Protein AF-A0A168NDE2-F1 (afdb_monomer_lite)

Organism: NCBI:txid253703

Structure (mmCIF, N/CA/C/O backbone):
data_AF-A0A168NDE2-F1
#
_entry.id   AF-A0A168NDE2-F1
#
loop_
_atom_site.group_PDB
_atom_site.id
_atom_site.type_symbol
_atom_site.label_atom_id
_atom_site.label_alt_id
_atom_site.label_comp_id
_atom_site.label_asym_id
_atom_site.label_entity_id
_atom_site.label_seq_id
_atom_site.pdbx_PDB_ins_code
_atom_site.Cartn_x
_atom_site.Cartn_y
_atom_site.Cartn_z
_atom_site.occupancy
_atom_site.B_iso_or_equiv
_atom_site.auth_seq_id
_atom_site.auth_comp_id
_atom_site.auth_asym_id
_atom_site.auth_atom_id
_atom_site.pdbx_PDB_model_num
ATOM 1 N N . MET A 1 1 ? -6.618 23.677 9.334 1.00 47.38 1 MET A N 1
ATOM 2 C CA . MET A 1 1 ? -7.329 22.683 8.491 1.00 47.38 1 MET A CA 1
ATOM 3 C C . MET A 1 1 ? -6.560 21.376 8.285 1.00 47.38 1 MET A C 1
ATOM 5 O O . MET A 1 1 ? -7.168 20.324 8.417 1.00 47.38 1 MET A O 1
ATOM 9 N N . ILE A 1 2 ? -5.243 21.414 8.044 1.00 49.94 2 ILE A N 1
ATOM 10 C CA . ILE A 1 2 ? -4.401 20.228 7.768 1.00 49.94 2 ILE A CA 1
ATOM 11 C C . ILE A 1 2 ? -4.420 19.177 8.899 1.00 49.94 2 ILE A C 1
ATOM 13 O O . ILE A 1 2 ? -4.528 17.982 8.633 1.00 49.94 2 ILE A O 1
ATOM 17 N N . LYS A 1 3 ? -4.432 19.609 10.172 1.00 50.34 3 LYS A N 1
ATOM 18 C CA . LYS A 1 3 ? -4.477 18.698 11.334 1.00 50.34 3 LYS A CA 1
ATOM 19 C C . LYS A 1 3 ? -5.675 17.737 11.326 1.00 50.34 3 LYS A C 1
ATOM 21 O O . LYS A 1 3 ? -5.515 16.606 11.752 1.00 50.34 3 LYS A O 1
ATOM 26 N N . LYS A 1 4 ? -6.843 18.148 10.812 1.00 49.00 4 LYS A N 1
ATOM 27 C CA . LYS A 1 4 ? -8.073 17.328 10.822 1.00 49.00 4 LYS A CA 1
ATOM 28 C C . LYS A 1 4 ? -8.023 16.164 9.819 1.00 49.00 4 LYS A C 1
ATOM 30 O O . LYS A 1 4 ? -8.690 15.157 10.023 1.00 49.00 4 LYS A O 1
ATOM 35 N N . TYR A 1 5 ? -7.230 16.300 8.754 1.00 49.66 5 TYR A N 1
ATOM 36 C CA . TYR A 1 5 ? -7.003 15.234 7.773 1.00 49.66 5 TYR A CA 1
ATOM 37 C C . TYR A 1 5 ? -5.871 14.293 8.202 1.00 49.66 5 TYR A C 1
ATOM 39 O O . TYR A 1 5 ? -5.966 13.092 7.972 1.00 49.66 5 TYR A O 1
ATOM 47 N N . LEU A 1 6 ? -4.856 14.814 8.903 1.00 49.75 6 LEU A N 1
ATOM 48 C CA . LEU A 1 6 ? -3.775 14.007 9.483 1.00 49.75 6 LEU A CA 1
ATOM 49 C C . LEU A 1 6 ? -4.241 13.099 10.631 1.00 49.75 6 LEU A C 1
ATOM 51 O O . LEU A 1 6 ? -3.625 12.066 10.865 1.00 49.75 6 LEU A O 1
ATOM 55 N N . THR A 1 7 ? -5.317 13.454 11.340 1.00 53.69 7 THR A N 1
ATOM 56 C CA . THR A 1 7 ? -5.808 12.690 12.500 1.00 53.69 7 THR A CA 1
ATOM 57 C C . THR A 1 7 ? -6.869 11.640 12.173 1.00 53.69 7 THR A C 1
ATOM 59 O O . THR A 1 7 ? -7.266 10.896 13.066 1.00 53.69 7 THR A O 1
ATOM 62 N N . LYS A 1 8 ? -7.350 11.552 10.924 1.00 72.88 8 LYS A N 1
ATOM 63 C CA . LYS A 1 8 ? -8.393 10.579 10.545 1.00 72.88 8 LYS A CA 1
ATOM 64 C C . LYS A 1 8 ? -7.836 9.167 10.330 1.00 72.88 8 LYS A C 1
ATOM 66 O O . LYS A 1 8 ? -8.573 8.193 10.465 1.00 72.88 8 LYS A O 1
ATOM 71 N N . TYR A 1 9 ? -6.550 9.056 10.006 1.00 79.50 9 TYR A N 1
ATOM 72 C CA . TYR A 1 9 ? -5.900 7.784 9.712 1.00 79.50 9 TYR A CA 1
ATOM 73 C C . TYR A 1 9 ? -4.784 7.465 10.713 1.00 79.50 9 TYR A C 1
ATOM 75 O O . TYR A 1 9 ? -4.155 8.385 11.240 1.00 79.50 9 TYR A O 1
ATOM 83 N N . PRO A 1 10 ? -4.520 6.172 10.986 1.00 88.12 10 PRO A N 1
ATOM 84 C CA . PRO A 1 10 ? -3.425 5.767 11.858 1.00 88.12 10 PRO A CA 1
ATOM 85 C C . PRO A 1 10 ? -2.085 6.316 11.364 1.00 88.12 10 PRO A C 1
ATOM 87 O O . PRO A 1 10 ? -1.815 6.289 10.164 1.00 88.12 10 PRO A O 1
ATOM 90 N N . LEU A 1 11 ? -1.220 6.737 12.291 1.00 88.75 11 LEU A N 1
ATOM 91 C CA . LEU A 1 11 ? 0.075 7.345 11.967 1.00 88.75 11 LEU A CA 1
ATOM 92 C C . LEU A 1 11 ? 0.922 6.464 11.031 1.00 88.75 11 LEU A C 1
ATOM 94 O O . LEU A 1 11 ? 1.495 6.963 10.068 1.00 88.75 11 LEU A O 1
ATOM 98 N N . TRP A 1 12 ? 0.939 5.146 11.267 1.00 91.75 12 TRP A N 1
ATOM 99 C CA . TRP A 1 12 ? 1.674 4.186 10.436 1.00 91.75 12 TRP A CA 1
ATOM 100 C C . TRP A 1 12 ? 1.202 4.188 8.973 1.00 91.75 12 TRP A C 1
ATOM 102 O O . TRP A 1 12 ? 2.024 4.139 8.062 1.00 91.75 12 TRP A O 1
ATOM 112 N N . PHE A 1 13 ? -0.108 4.302 8.732 1.00 92.50 13 PHE A N 1
ATOM 113 C CA . PHE A 1 13 ? -0.661 4.343 7.379 1.00 92.50 13 PHE A CA 1
ATOM 114 C C . PHE A 1 13 ? -0.325 5.667 6.697 1.00 92.50 13 PHE A C 1
ATOM 116 O O . PHE A 1 13 ? 0.057 5.682 5.532 1.00 92.50 13 PHE A O 1
ATOM 123 N N . THR A 1 14 ? -0.415 6.775 7.434 1.00 90.81 14 THR A N 1
ATOM 124 C CA . THR A 1 14 ? -0.044 8.102 6.932 1.00 90.81 14 THR A CA 1
ATOM 125 C C . THR A 1 14 ? 1.426 8.151 6.513 1.00 90.81 14 THR A C 1
ATOM 127 O O . THR A 1 14 ? 1.740 8.733 5.479 1.00 90.81 14 THR A O 1
ATOM 130 N N . ILE A 1 15 ? 2.321 7.498 7.264 1.00 93.38 15 ILE A N 1
ATOM 131 C CA . ILE A 1 15 ? 3.741 7.377 6.906 1.00 93.38 15 ILE A CA 1
ATOM 132 C C . ILE A 1 15 ? 3.908 6.605 5.591 1.00 93.38 15 ILE A C 1
ATOM 134 O O . ILE A 1 15 ? 4.589 7.092 4.691 1.00 93.38 15 ILE A O 1
ATOM 138 N N . ILE A 1 16 ? 3.254 5.446 5.446 1.00 93.69 16 ILE A N 1
ATOM 139 C CA . ILE A 1 16 ? 3.298 4.656 4.202 1.00 93.69 16 ILE A CA 1
ATOM 140 C C . ILE A 1 16 ? 2.762 5.473 3.023 1.00 93.69 16 ILE A C 1
ATOM 142 O O . ILE A 1 16 ? 3.397 5.529 1.973 1.00 93.69 16 ILE A O 1
ATOM 146 N N . TRP A 1 17 ? 1.619 6.138 3.200 1.00 93.25 17 TRP A N 1
ATOM 147 C CA . TRP A 1 17 ? 1.008 6.968 2.165 1.00 93.25 17 TRP A CA 1
ATOM 148 C C . TRP A 1 17 ? 1.947 8.095 1.721 1.00 93.25 17 TRP A C 1
ATOM 150 O O . TRP A 1 17 ? 2.189 8.244 0.526 1.00 93.25 17 TRP A O 1
ATOM 160 N N . MET A 1 18 ? 2.537 8.833 2.668 1.00 93.12 18 MET A N 1
ATOM 161 C CA . MET A 1 18 ? 3.503 9.896 2.366 1.00 93.12 18 MET A CA 1
ATOM 162 C C . MET A 1 18 ? 4.708 9.355 1.593 1.00 93.12 18 MET A C 1
ATOM 164 O O . MET A 1 18 ? 5.127 9.963 0.613 1.00 93.12 18 MET A O 1
ATOM 168 N N . LEU A 1 19 ? 5.240 8.198 1.993 1.00 94.50 19 LEU A N 1
ATOM 169 C CA . LEU A 1 19 ? 6.393 7.580 1.340 1.00 94.50 19 LEU A CA 1
ATOM 170 C C . LEU A 1 19 ? 6.077 7.174 -0.106 1.00 94.50 19 LEU A C 1
ATOM 172 O O . LEU A 1 19 ? 6.866 7.459 -1.008 1.00 94.50 19 LEU A O 1
ATOM 176 N N . VAL A 1 20 ? 4.908 6.574 -0.354 1.00 93.94 20 VAL A N 1
ATOM 177 C CA . VAL A 1 20 ? 4.466 6.209 -1.712 1.00 93.94 20 VAL A CA 1
ATOM 178 C C . VAL A 1 20 ? 4.253 7.455 -2.574 1.00 93.94 20 VAL A C 1
ATOM 180 O O . VAL A 1 20 ? 4.717 7.489 -3.710 1.00 93.94 20 VAL A O 1
ATOM 183 N N . VAL A 1 21 ? 3.628 8.506 -2.033 1.00 92.88 21 VAL A N 1
ATOM 184 C CA . VAL A 1 21 ? 3.421 9.773 -2.755 1.00 92.88 21 VAL A CA 1
ATOM 185 C C . VAL A 1 21 ? 4.750 10.423 -3.131 1.00 92.88 21 VAL A C 1
ATOM 187 O O . VAL A 1 21 ? 4.936 10.799 -4.286 1.00 92.88 21 VAL A O 1
ATOM 190 N N . VAL A 1 22 ? 5.697 10.514 -2.193 1.00 94.25 22 VAL A N 1
ATOM 191 C CA . VAL A 1 22 ? 7.040 11.049 -2.468 1.00 94.25 22 VAL A CA 1
ATOM 192 C C . VAL A 1 22 ? 7.744 10.211 -3.533 1.00 94.25 22 VAL A C 1
ATOM 194 O O . VAL A 1 22 ? 8.307 10.766 -4.472 1.00 94.25 22 VAL A O 1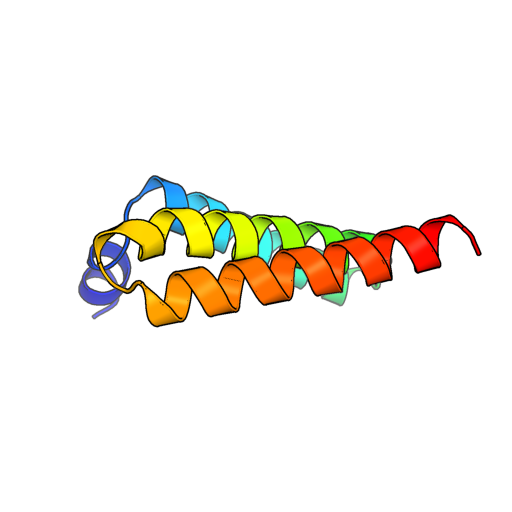
ATOM 197 N N . THR A 1 23 ? 7.656 8.882 -3.440 1.00 92.81 23 THR A N 1
ATOM 198 C CA . THR A 1 23 ? 8.227 7.974 -4.444 1.00 92.81 23 THR A CA 1
ATOM 199 C C . THR A 1 23 ? 7.633 8.240 -5.827 1.00 92.81 23 THR A C 1
ATOM 201 O O . THR A 1 23 ? 8.374 8.318 -6.801 1.00 92.81 23 THR A O 1
ATOM 204 N N . TYR A 1 24 ? 6.318 8.442 -5.930 1.00 91.81 24 TYR A N 1
ATOM 205 C CA . TYR A 1 24 ? 5.652 8.719 -7.206 1.00 91.81 24 TYR A CA 1
ATOM 206 C C . TYR A 1 24 ? 6.053 10.058 -7.800 1.00 91.81 24 TYR A C 1
ATOM 208 O O . TYR A 1 24 ? 6.314 10.129 -8.996 1.00 91.81 24 TYR A O 1
ATOM 216 N N . ILE A 1 25 ? 6.142 11.102 -6.974 1.00 92.69 25 ILE A N 1
ATOM 217 C CA . ILE A 1 25 ? 6.618 12.413 -7.417 1.00 92.69 25 ILE A CA 1
ATOM 218 C C . ILE A 1 25 ? 8.033 12.275 -7.983 1.00 92.69 25 ILE A C 1
ATOM 220 O O . ILE A 1 25 ? 8.287 12.718 -9.099 1.00 92.69 25 ILE A O 1
ATOM 224 N N . THR A 1 26 ? 8.932 11.595 -7.267 1.00 91.19 26 THR A N 1
ATOM 225 C CA . THR A 1 26 ? 10.296 11.348 -7.744 1.00 91.19 26 THR A CA 1
ATOM 226 C C . THR A 1 26 ? 10.295 10.576 -9.057 1.00 91.19 26 THR A C 1
ATOM 228 O O . THR A 1 26 ? 10.979 10.984 -9.990 1.00 91.19 26 THR A O 1
ATOM 231 N N . VAL A 1 27 ? 9.505 9.503 -9.167 1.00 91.69 27 VAL A N 1
ATOM 232 C CA . VAL A 1 27 ? 9.425 8.678 -10.381 1.00 91.69 27 VAL A CA 1
ATOM 233 C C . VAL A 1 27 ? 8.944 9.487 -11.582 1.00 91.69 27 VAL A C 1
ATOM 235 O O . VAL A 1 27 ? 9.550 9.390 -12.645 1.00 91.69 27 VAL A O 1
ATOM 238 N N . ILE A 1 28 ? 7.926 10.333 -11.406 1.00 89.50 28 ILE A N 1
ATOM 239 C CA . ILE A 1 28 ? 7.422 11.222 -12.461 1.00 89.50 28 ILE A CA 1
ATOM 240 C C . ILE A 1 28 ? 8.501 12.230 -12.877 1.00 89.50 28 ILE A C 1
ATOM 242 O O . ILE A 1 28 ? 8.749 12.405 -14.066 1.00 89.50 28 ILE A O 1
ATOM 246 N N . LEU A 1 29 ? 9.176 12.866 -11.914 1.00 91.38 29 LEU A N 1
ATOM 247 C CA . LEU A 1 29 ? 10.203 13.879 -12.190 1.00 91.38 29 LEU A CA 1
ATOM 248 C C . LEU A 1 29 ? 11.455 13.310 -12.864 1.00 91.38 29 LEU A C 1
ATOM 250 O O . LEU A 1 29 ? 12.122 14.006 -13.622 1.00 91.38 29 LEU A O 1
ATOM 254 N N . THR A 1 30 ? 11.786 12.055 -12.575 1.00 90.00 30 THR A N 1
ATOM 255 C CA . THR A 1 30 ? 12.988 11.383 -13.090 1.00 90.00 30 THR A CA 1
ATOM 256 C C . THR A 1 30 ? 12.685 10.432 -14.246 1.00 90.00 30 THR A C 1
ATOM 258 O O . THR A 1 30 ? 13.590 9.750 -14.722 1.00 90.00 30 THR A O 1
ATOM 261 N N . ASN A 1 31 ? 11.426 10.392 -14.701 1.00 84.69 31 ASN A N 1
ATOM 262 C CA . ASN A 1 31 ? 10.927 9.506 -15.754 1.00 84.69 31 ASN A CA 1
ATOM 263 C C . ASN A 1 31 ? 11.323 8.030 -15.523 1.00 84.69 31 ASN A C 1
ATOM 265 O O . ASN A 1 31 ? 11.701 7.303 -16.442 1.00 84.69 31 ASN A O 1
ATOM 269 N N . GLN A 1 32 ? 11.307 7.620 -14.250 1.00 77.12 32 GLN A N 1
ATOM 270 C CA . GLN A 1 32 ? 11.711 6.289 -13.802 1.00 77.12 32 GLN A CA 1
ATOM 271 C C . GLN A 1 32 ? 10.652 5.232 -14.131 1.00 77.12 32 GLN A C 1
ATOM 273 O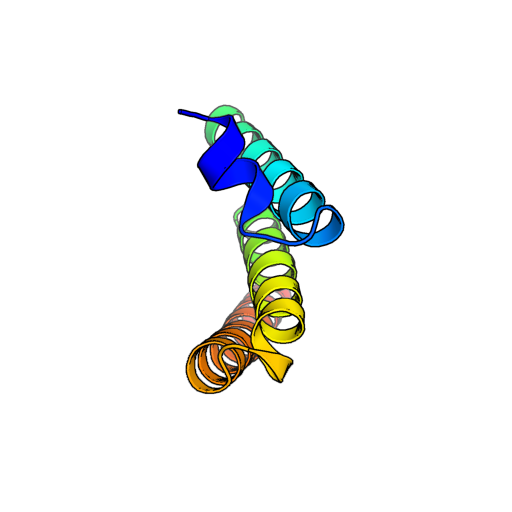 O . GLN A 1 32 ? 9.515 5.509 -14.508 1.00 77.12 32 GLN A O 1
ATOM 278 N N . ASN A 1 33 ? 11.060 3.979 -13.969 1.00 81.62 33 ASN A N 1
ATOM 279 C CA . ASN A 1 33 ? 10.372 2.822 -14.510 1.00 81.62 33 ASN A CA 1
ATOM 280 C C . ASN A 1 33 ? 9.003 2.545 -13.852 1.00 81.62 33 ASN A C 1
ATOM 282 O O . ASN A 1 33 ? 8.828 2.662 -12.635 1.00 81.62 33 ASN A O 1
ATOM 286 N N . ILE A 1 34 ? 8.055 2.069 -14.664 1.00 84.56 34 ILE A N 1
ATOM 287 C CA . ILE A 1 34 ? 6.676 1.738 -14.271 1.00 84.56 34 ILE A CA 1
ATOM 288 C C . ILE A 1 34 ? 6.600 0.671 -13.168 1.00 84.56 34 ILE A C 1
ATOM 290 O O . ILE A 1 34 ? 5.657 0.652 -12.377 1.00 84.56 34 ILE A O 1
ATOM 2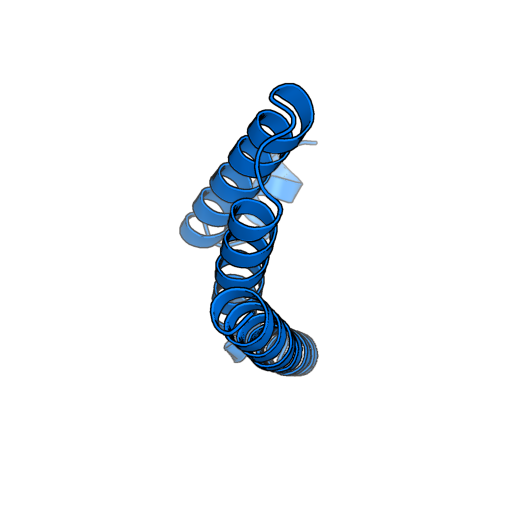94 N N . LEU A 1 35 ? 7.637 -0.164 -13.047 1.00 89.06 35 LEU A N 1
ATOM 295 C CA . LEU A 1 35 ? 7.790 -1.153 -11.977 1.00 89.06 35 LEU A CA 1
ATOM 296 C C . LEU A 1 35 ? 7.751 -0.531 -10.574 1.00 89.06 35 LEU A C 1
ATOM 298 O O . LEU A 1 35 ? 7.113 -1.079 -9.675 1.00 89.06 35 LEU A O 1
ATOM 302 N N . ILE A 1 36 ? 8.381 0.633 -10.387 1.00 89.75 36 ILE A N 1
ATOM 303 C CA . ILE A 1 36 ? 8.399 1.326 -9.091 1.00 89.75 36 ILE A CA 1
ATOM 304 C C . ILE A 1 36 ? 6.995 1.842 -8.757 1.00 89.75 36 ILE A C 1
ATOM 306 O O . ILE A 1 36 ? 6.553 1.760 -7.608 1.00 89.75 36 ILE A O 1
ATOM 310 N N . MET A 1 37 ? 6.251 2.306 -9.768 1.00 90.38 37 MET A N 1
ATOM 311 C CA . MET A 1 37 ? 4.866 2.737 -9.582 1.00 90.38 37 MET A CA 1
ATOM 312 C C . MET A 1 37 ? 3.980 1.569 -9.148 1.00 90.38 37 MET A C 1
ATOM 314 O O . MET A 1 37 ? 3.273 1.689 -8.147 1.00 90.38 37 MET A O 1
ATOM 318 N N . ILE A 1 38 ? 4.068 0.426 -9.837 1.00 92.31 38 ILE A N 1
ATOM 319 C CA . ILE A 1 38 ? 3.299 -0.783 -9.505 1.00 92.31 38 ILE A CA 1
ATOM 320 C C . ILE A 1 38 ? 3.635 -1.274 -8.089 1.00 92.31 38 ILE A C 1
ATOM 322 O O . ILE A 1 38 ? 2.727 -1.573 -7.312 1.00 92.31 38 ILE A O 1
ATOM 326 N N . GLY A 1 39 ? 4.918 -1.284 -7.714 1.00 93.19 39 GLY A N 1
ATOM 327 C CA . GLY A 1 39 ? 5.351 -1.619 -6.355 1.00 93.19 39 GLY A CA 1
ATOM 328 C C . GLY A 1 39 ? 4.732 -0.699 -5.297 1.00 93.19 39 GLY A C 1
ATOM 329 O O . GLY A 1 39 ? 4.184 -1.175 -4.302 1.00 93.19 39 GLY A O 1
ATOM 330 N N . GLY A 1 40 ? 4.732 0.615 -5.535 1.00 93.81 40 GLY A N 1
ATOM 331 C CA . GLY A 1 40 ? 4.080 1.574 -4.641 1.00 93.81 40 GLY A CA 1
ATOM 332 C C . GLY A 1 40 ? 2.562 1.379 -4.546 1.00 93.81 40 GLY A C 1
ATOM 333 O O . GLY A 1 40 ? 2.011 1.462 -3.448 1.00 93.81 40 GLY A O 1
ATOM 334 N N . VAL A 1 41 ? 1.896 1.043 -5.662 1.00 94.00 41 VAL A N 1
ATOM 335 C CA . VAL A 1 41 ? 0.446 0.778 -5.692 1.00 94.00 41 VAL A CA 1
ATOM 336 C C . VAL A 1 41 ? 0.139 -0.425 -4.797 1.00 94.00 41 VAL A C 1
ATOM 338 O O . VAL A 1 41 ? -0.782 -0.380 -3.980 1.00 94.00 41 VAL A O 1
ATOM 341 N N . LEU A 1 42 ? 0.937 -1.488 -4.923 1.00 96.62 42 LEU A N 1
ATOM 342 C CA . LEU A 1 42 ? 0.789 -2.715 -4.147 1.00 96.62 42 LEU A CA 1
ATOM 343 C C . LEU A 1 42 ? 0.940 -2.486 -2.649 1.00 96.62 42 LEU A C 1
ATOM 345 O O . LEU A 1 42 ? 0.100 -2.944 -1.870 1.00 96.62 42 LEU A O 1
ATOM 349 N N . VAL A 1 43 ? 1.977 -1.753 -2.242 1.00 96.56 43 VAL A N 1
ATOM 350 C CA . VAL A 1 43 ? 2.187 -1.395 -0.834 1.00 96.56 43 VAL A CA 1
ATOM 351 C C . VAL A 1 43 ? 0.998 -0.592 -0.312 1.00 96.56 43 VAL A C 1
ATOM 353 O O . VAL A 1 43 ? 0.476 -0.892 0.764 1.00 96.56 43 VAL A O 1
ATOM 356 N N . LEU A 1 44 ? 0.521 0.387 -1.085 1.00 96.19 44 LEU A N 1
ATOM 357 C CA . LEU A 1 44 ? -0.548 1.282 -0.659 1.00 96.19 44 LEU A CA 1
ATOM 358 C C . LEU A 1 44 ? -1.893 0.566 -0.501 1.00 96.19 44 LEU A C 1
ATOM 360 O O . LEU A 1 44 ? -2.549 0.732 0.528 1.00 96.19 44 LEU A O 1
ATOM 364 N N . TYR A 1 45 ? -2.301 -0.250 -1.477 1.00 96.44 45 TYR A N 1
ATOM 365 C CA . TYR A 1 45 ? -3.558 -0.999 -1.390 1.00 96.44 45 TYR A CA 1
ATOM 366 C C . TYR A 1 45 ? -3.511 -2.075 -0.311 1.00 96.44 45 TYR A C 1
ATOM 368 O O . TYR A 1 45 ? -4.485 -2.239 0.422 1.00 96.44 45 TYR A O 1
ATOM 376 N N . THR A 1 46 ? -2.367 -2.734 -0.126 1.00 97.00 46 THR A N 1
ATOM 377 C CA . THR A 1 46 ? -2.189 -3.704 0.960 1.00 97.00 46 THR A CA 1
ATOM 378 C C . THR A 1 46 ? -2.322 -3.020 2.321 1.00 97.00 46 THR A C 1
ATOM 380 O O . THR A 1 46 ? -3.124 -3.440 3.157 1.00 97.00 46 THR A O 1
ATOM 383 N N . ALA A 1 47 ? -1.611 -1.908 2.528 1.00 95.69 47 ALA A N 1
ATOM 384 C CA . ALA A 1 47 ? -1.700 -1.115 3.750 1.00 95.69 47 ALA A CA 1
ATOM 385 C C . ALA A 1 47 ? -3.122 -0.577 3.986 1.00 95.69 47 ALA A C 1
ATOM 387 O O . ALA A 1 47 ? -3.624 -0.623 5.110 1.00 95.69 47 ALA A O 1
ATOM 388 N N . ASN A 1 48 ? -3.806 -0.111 2.936 1.00 95.12 48 ASN A N 1
ATOM 389 C CA . ASN A 1 48 ? -5.176 0.381 3.053 1.00 95.12 48 ASN A CA 1
ATOM 390 C C . ASN A 1 48 ? -6.166 -0.747 3.374 1.00 95.12 48 ASN A C 1
ATOM 392 O O . ASN A 1 48 ? -7.058 -0.542 4.195 1.00 95.12 48 ASN A O 1
ATOM 396 N N . GLY A 1 49 ? -5.977 -1.939 2.801 1.00 95.44 49 GLY A N 1
ATOM 397 C CA . GLY A 1 49 ? -6.752 -3.136 3.120 1.00 95.44 49 GLY A CA 1
ATOM 398 C C . GLY A 1 49 ? -6.674 -3.481 4.606 1.00 95.44 49 GLY A C 1
ATOM 399 O O . GLY A 1 49 ? -7.702 -3.606 5.272 1.00 95.44 49 GLY A O 1
ATOM 400 N N . PHE A 1 50 ? -5.460 -3.526 5.162 1.00 95.38 50 PHE A N 1
ATOM 401 C CA . PHE A 1 50 ? -5.257 -3.773 6.593 1.00 95.38 50 PHE A CA 1
ATOM 402 C C . PHE A 1 50 ? -5.821 -2.661 7.481 1.00 95.38 50 PHE A C 1
ATOM 404 O O . PHE A 1 50 ? -6.477 -2.953 8.483 1.00 95.38 50 PHE A O 1
ATOM 411 N N . ARG A 1 51 ? -5.622 -1.390 7.108 1.00 94.06 51 ARG A N 1
ATOM 412 C CA . ARG A 1 51 ? -6.182 -0.240 7.833 1.00 94.06 51 ARG A CA 1
ATOM 413 C C . ARG A 1 51 ? -7.709 -0.307 7.896 1.00 94.06 51 ARG A C 1
ATOM 415 O O . ARG A 1 51 ? -8.290 -0.097 8.957 1.00 94.06 51 ARG A O 1
ATOM 422 N N . ALA A 1 52 ? -8.349 -0.571 6.761 1.00 94.19 52 ALA A N 1
ATOM 423 C CA . ALA A 1 52 ? -9.797 -0.544 6.607 1.00 94.19 52 ALA A CA 1
ATOM 424 C C . ALA A 1 52 ? -10.486 -1.818 7.122 1.00 94.19 52 ALA A C 1
ATOM 426 O O . ALA A 1 52 ? -11.699 -1.816 7.311 1.00 94.19 52 ALA A O 1
ATOM 427 N N . TRP A 1 53 ? -9.743 -2.901 7.383 1.00 93.69 53 TRP A N 1
ATOM 428 C CA . TRP A 1 53 ? -10.302 -4.223 7.689 1.00 93.69 53 TRP A CA 1
ATOM 429 C C . TRP A 1 53 ? -11.350 -4.222 8.805 1.00 93.69 53 TRP A C 1
ATOM 431 O O . TRP A 1 53 ? -12.355 -4.924 8.695 1.00 93.69 53 TRP A O 1
ATOM 441 N N . LYS A 1 54 ? -11.123 -3.451 9.876 1.00 87.56 54 LYS A N 1
ATOM 442 C CA . LYS A 1 54 ? -12.001 -3.418 11.057 1.00 87.56 54 LYS A CA 1
ATOM 443 C C . LYS A 1 54 ? -13.084 -2.336 11.004 1.00 87.56 54 LYS A C 1
ATOM 445 O O . LYS A 1 54 ? -14.099 -2.496 11.667 1.00 87.56 54 LYS A O 1
ATOM 450 N N . SER A 1 55 ? -12.875 -1.253 10.255 1.00 88.81 55 SER A N 1
ATOM 451 C CA . SER A 1 55 ? -13.766 -0.081 10.250 1.00 88.81 55 SER A CA 1
ATOM 452 C C . SER A 1 55 ? -14.600 0.055 8.977 1.00 88.81 55 SER A C 1
ATOM 454 O O . SER A 1 55 ? -15.698 0.594 9.016 1.00 88.81 55 SER A O 1
ATOM 456 N N . GLU A 1 56 ? -14.085 -0.411 7.840 1.00 92.00 56 GLU A N 1
ATOM 457 C CA . GLU A 1 56 ? -14.626 -0.163 6.503 1.00 92.00 56 GLU A CA 1
ATOM 458 C C . GLU A 1 56 ? -14.445 -1.422 5.636 1.00 92.00 56 GLU A C 1
ATOM 460 O O . GLU A 1 56 ? -13.649 -1.455 4.695 1.00 92.00 56 GLU A O 1
ATOM 465 N N . ARG A 1 57 ? -15.171 -2.501 5.967 1.00 92.94 57 ARG A N 1
ATOM 466 C CA . ARG A 1 57 ? -14.960 -3.834 5.369 1.00 92.94 57 ARG A CA 1
ATOM 467 C C . ARG A 1 57 ? -15.036 -3.837 3.838 1.00 92.94 57 ARG A C 1
ATOM 469 O O . ARG A 1 57 ? -14.187 -4.452 3.200 1.00 92.94 57 ARG A O 1
ATOM 476 N N . ASN A 1 58 ? -15.994 -3.118 3.251 1.00 95.00 58 ASN A N 1
ATOM 477 C CA . ASN A 1 58 ? -16.134 -3.023 1.794 1.00 95.00 58 ASN A CA 1
ATOM 478 C C . ASN A 1 58 ? -14.897 -2.382 1.150 1.00 95.00 58 ASN A C 1
ATOM 480 O O . ASN A 1 58 ? -14.373 -2.903 0.169 1.00 95.00 58 ASN A O 1
ATOM 484 N N . LEU A 1 59 ? -14.377 -1.301 1.742 1.00 93.00 59 LEU A N 1
ATOM 485 C CA . LEU A 1 59 ? -13.156 -0.645 1.271 1.00 93.00 59 LEU A CA 1
ATOM 486 C C . LEU A 1 59 ? -11.937 -1.570 1.401 1.00 93.00 59 LEU A C 1
ATOM 488 O O . LEU A 1 59 ? -11.079 -1.594 0.518 1.00 93.00 59 LEU A O 1
ATOM 492 N N . ALA A 1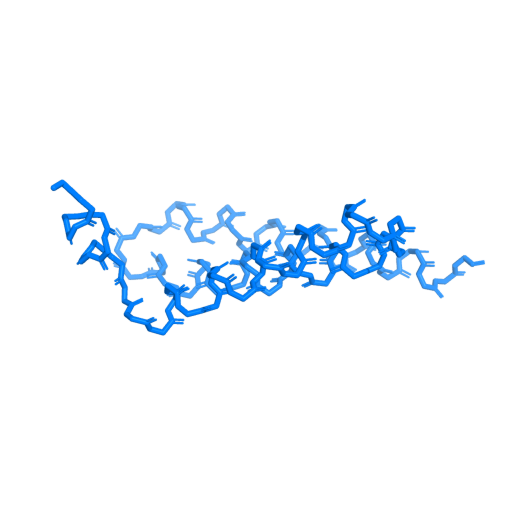 60 ? -11.867 -2.349 2.484 1.00 95.06 60 ALA A N 1
ATOM 493 C CA . ALA A 1 60 ? -10.792 -3.311 2.697 1.00 95.06 60 ALA A CA 1
ATOM 494 C C . ALA A 1 60 ? -10.785 -4.405 1.623 1.00 95.06 60 ALA A C 1
ATOM 496 O O . ALA A 1 60 ? -9.742 -4.680 1.037 1.00 95.06 60 ALA A O 1
ATOM 497 N N . ILE A 1 61 ? -11.956 -4.979 1.324 1.00 96.88 61 ILE A N 1
ATOM 498 C CA . ILE A 1 61 ? -12.119 -6.004 0.286 1.00 96.88 61 ILE A CA 1
ATOM 499 C C . ILE A 1 61 ? -11.703 -5.450 -1.077 1.00 96.88 61 ILE A C 1
ATOM 501 O O . ILE A 1 61 ? -10.882 -6.061 -1.754 1.00 96.88 61 ILE A O 1
ATOM 505 N N . VAL A 1 62 ? -12.203 -4.268 -1.451 1.00 96.56 62 VAL A N 1
ATOM 506 C CA . VAL A 1 62 ? -11.826 -3.607 -2.711 1.00 96.56 62 VAL A CA 1
ATOM 507 C C . VAL A 1 62 ? -10.314 -3.382 -2.782 1.00 96.56 62 VAL A C 1
ATOM 509 O O . VAL A 1 62 ? -9.699 -3.656 -3.809 1.00 96.56 62 VAL A O 1
ATOM 512 N N . SER A 1 63 ? -9.695 -2.953 -1.680 1.00 96.00 63 SER A N 1
ATOM 513 C CA . SER A 1 63 ? -8.243 -2.748 -1.627 1.00 96.00 63 SER A CA 1
ATOM 514 C C . SER A 1 63 ? -7.473 -4.054 -1.849 1.00 96.00 63 SER A C 1
ATOM 516 O O . SER A 1 63 ? -6.538 -4.073 -2.640 1.00 96.00 63 SER A O 1
ATOM 518 N N . PHE A 1 64 ? -7.889 -5.161 -1.227 1.00 97.69 64 PHE A N 1
ATOM 519 C CA . PHE A 1 64 ? -7.240 -6.458 -1.438 1.00 97.69 64 PHE A CA 1
ATOM 520 C C . PHE A 1 64 ? -7.445 -7.010 -2.851 1.00 97.69 64 PHE A C 1
ATOM 522 O O . PHE A 1 64 ? -6.513 -7.588 -3.409 1.00 97.69 64 PHE A O 1
ATOM 529 N N . ILE A 1 65 ? -8.614 -6.794 -3.462 1.00 97.62 65 ILE A N 1
ATOM 530 C CA . ILE A 1 65 ? -8.844 -7.14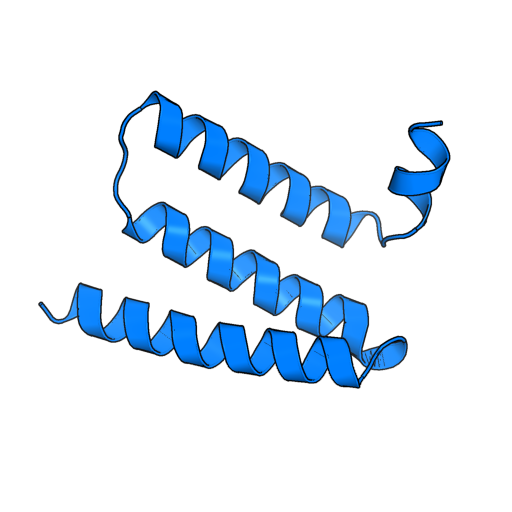2 -4.872 1.00 97.62 65 ILE A CA 1
ATOM 531 C C . ILE A 1 65 ? -7.843 -6.397 -5.759 1.00 97.62 65 ILE A C 1
ATOM 533 O O . ILE A 1 65 ? -7.182 -7.021 -6.589 1.00 97.62 65 ILE A O 1
ATOM 537 N N . PHE A 1 66 ? -7.670 -5.088 -5.550 1.00 96.56 66 PHE A N 1
ATOM 538 C CA . PHE A 1 66 ? -6.674 -4.324 -6.295 1.00 96.56 66 PHE A CA 1
ATOM 539 C C . PHE A 1 66 ? -5.255 -4.830 -6.049 1.00 96.56 66 PHE A C 1
ATOM 541 O O . PHE A 1 66 ? -4.516 -4.983 -7.018 1.00 96.56 66 PHE A O 1
ATOM 548 N N . THR A 1 67 ? -4.880 -5.165 -4.810 1.00 97.38 67 THR A N 1
ATOM 549 C CA . THR A 1 67 ? -3.578 -5.791 -4.536 1.00 97.38 67 THR A CA 1
ATOM 550 C C . THR A 1 67 ? -3.365 -7.027 -5.412 1.00 97.38 67 THR A C 1
ATOM 552 O O . THR A 1 67 ? -2.354 -7.110 -6.100 1.00 97.38 67 THR A O 1
ATOM 555 N N . VAL A 1 68 ? -4.328 -7.952 -5.467 1.00 97.75 68 VAL A N 1
ATOM 556 C CA . VAL A 1 68 ? -4.213 -9.173 -6.287 1.00 97.75 68 VAL A CA 1
ATOM 557 C C . VAL A 1 68 ? -4.076 -8.844 -7.777 1.00 97.75 68 VAL A C 1
ATOM 559 O O . VAL A 1 68 ? -3.204 -9.394 -8.452 1.00 97.75 68 VAL A O 1
ATOM 562 N N . VAL A 1 69 ? -4.891 -7.918 -8.292 1.00 96.69 69 VAL A N 1
ATOM 563 C CA . VAL A 1 69 ? -4.842 -7.496 -9.702 1.00 96.69 69 VAL A CA 1
ATOM 564 C C . VAL A 1 69 ? -3.481 -6.890 -10.049 1.00 96.69 69 VAL A C 1
ATOM 566 O O . VAL A 1 69 ? -2.859 -7.297 -11.030 1.00 96.69 69 VAL A O 1
ATOM 569 N N . PHE A 1 70 ? -2.973 -5.961 -9.237 1.00 95.38 70 PHE A N 1
ATOM 570 C CA . PHE A 1 70 ? -1.671 -5.339 -9.478 1.00 95.38 70 PHE A CA 1
ATOM 571 C C . PHE A 1 70 ? -0.508 -6.318 -9.287 1.00 95.38 70 PHE A C 1
ATOM 573 O O . PHE A 1 70 ? 0.491 -6.202 -9.994 1.00 95.38 70 PHE A O 1
ATOM 580 N N . SER A 1 71 ? -0.633 -7.319 -8.409 1.00 95.88 71 SER A N 1
ATOM 581 C CA . SER A 1 71 ? 0.377 -8.372 -8.256 1.00 95.88 71 SER A CA 1
ATOM 582 C C . SER A 1 71 ? 0.449 -9.235 -9.509 1.00 95.88 71 SER A C 1
ATOM 584 O O . SER A 1 71 ? 1.540 -9.569 -9.962 1.00 95.88 71 SER A O 1
ATOM 586 N N . TYR A 1 72 ? -0.701 -9.549 -10.109 1.00 95.25 72 TYR A N 1
ATOM 587 C CA . TYR A 1 72 ? -0.750 -10.272 -11.374 1.00 95.25 72 TYR A CA 1
ATOM 588 C C . TYR A 1 72 ? -0.163 -9.456 -12.534 1.00 95.25 72 TYR A C 1
ATOM 590 O O . TYR A 1 72 ? 0.613 -9.990 -13.326 1.00 95.25 72 TYR A O 1
ATOM 598 N N . ILE A 1 73 ? -0.476 -8.157 -12.614 1.00 93.00 73 ILE A N 1
ATOM 599 C CA . ILE A 1 73 ? 0.123 -7.252 -13.610 1.00 93.00 73 ILE A CA 1
ATOM 600 C C . ILE A 1 73 ? 1.646 -7.204 -13.441 1.00 93.00 73 ILE A C 1
ATOM 602 O O . ILE A 1 73 ? 2.368 -7.350 -14.425 1.00 93.00 73 ILE A O 1
ATOM 606 N N . LEU A 1 74 ? 2.140 -7.062 -12.205 1.00 93.56 74 LEU A N 1
ATOM 607 C CA . LEU A 1 74 ? 3.573 -7.075 -11.907 1.00 93.56 74 LEU A CA 1
ATOM 608 C C . LEU A 1 74 ? 4.225 -8.386 -12.354 1.00 93.56 74 LEU A C 1
ATOM 610 O O . LEU A 1 74 ? 5.245 -8.362 -13.033 1.00 93.56 74 LEU A O 1
ATOM 614 N N . TYR A 1 75 ? 3.617 -9.524 -12.014 1.00 93.44 75 TYR A N 1
ATOM 615 C CA . TYR A 1 75 ? 4.098 -10.839 -12.429 1.00 93.44 75 TYR A CA 1
ATOM 616 C C . TYR A 1 75 ? 4.197 -10.962 -13.954 1.00 93.44 75 TYR A C 1
ATOM 618 O O . TYR A 1 75 ? 5.212 -11.423 -14.468 1.00 93.44 75 TYR A O 1
ATOM 626 N N . LYS A 1 76 ? 3.172 -10.509 -14.687 1.00 92.19 76 LYS A N 1
ATOM 627 C CA . LYS A 1 76 ? 3.195 -10.502 -16.154 1.00 92.19 76 LYS A CA 1
ATOM 628 C C . LYS A 1 76 ? 4.293 -9.609 -16.714 1.00 92.19 76 LYS A C 1
ATOM 630 O O . LYS A 1 76 ? 4.943 -10.013 -17.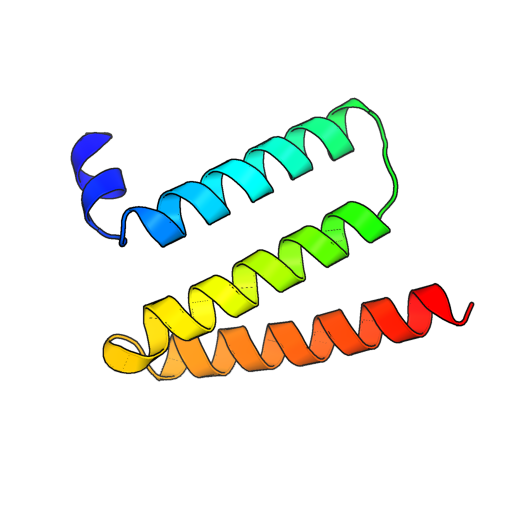666 1.00 92.19 76 LYS A O 1
ATOM 635 N N . PHE A 1 77 ? 4.507 -8.441 -16.118 1.00 88.25 77 PHE A N 1
ATOM 636 C CA . PHE A 1 77 ? 5.552 -7.516 -16.544 1.00 88.25 77 PHE A CA 1
ATOM 637 C C . PHE A 1 77 ? 6.963 -8.073 -16.303 1.00 88.25 77 PHE A C 1
ATOM 639 O O . PHE A 1 77 ? 7.848 -7.826 -17.103 1.00 88.25 77 PHE A O 1
ATOM 646 N N . LEU A 1 78 ? 7.173 -8.833 -15.222 1.00 88.62 78 LEU A N 1
ATOM 647 C CA . LEU A 1 78 ? 8.467 -9.453 -14.903 1.00 88.62 78 LEU A CA 1
ATOM 648 C C . LEU A 1 78 ? 8.786 -10.702 -15.742 1.00 88.62 78 LEU A C 1
ATOM 650 O O . LEU A 1 78 ? 9.936 -11.124 -15.780 1.00 88.62 78 LEU A O 1
ATOM 654 N N . MET A 1 79 ? 7.773 -11.323 -16.348 1.00 88.44 79 MET A N 1
ATOM 655 C CA . MET A 1 79 ? 7.910 -12.517 -17.195 1.00 88.44 79 MET A CA 1
ATOM 656 C C . MET A 1 79 ? 8.046 -12.184 -18.693 1.00 88.44 79 MET A C 1
ATOM 658 O O . MET A 1 79 ? 8.211 -13.103 -19.494 1.00 88.44 79 MET A O 1
ATOM 662 N N . LEU A 1 80 ? 7.915 -10.906 -19.062 1.00 69.12 80 LEU A N 1
ATOM 663 C CA . LEU A 1 80 ? 8.145 -10.365 -20.406 1.00 69.12 80 LEU A CA 1
ATOM 664 C C . LEU A 1 80 ? 9.600 -9.910 -20.547 1.00 69.12 80 LEU A C 1
ATOM 666 O O . LEU A 1 80 ? 10.146 -10.106 -21.653 1.00 69.12 80 LEU A O 1
#

pLDDT: mean 88.27, std 12.93, range [47.38, 97.75]

Secondary structure (DSSP, 8-state):
-HHHHHTSS-HHHHHHHHHHHHHHHHHHHTT--HHHHHHHHHHHHHHHHHHHTTT-HHHHHHHHHHHHHHHHHHHHHHT-

Radius of gyration: 14.11 Å; chains: 1; bounding box: 29×35×33 Å

Sequence (80 aa):
MIKKYLTKYPLWFTIIWMLVVVTYITVILTNQNILIMIGGVLVLYTANGFRAWKSERNLAIVSFIFTVVFSYILYKFLML

Foldseek 3Di:
DVVVVCPPFDVVLVVLVVVLVVQVVVCVVVVHDCLSNLVSLLSNLCSQLVRCVPPPVVSNVVSVVSNVVSVVVSVVVVVD